Protein AF-A0A843T429-F1 (afdb_monomer)

Solvent-accessible surface area (backbone atoms only — not comparable to full-atom values): 5268 Å² total; per-residue (Å²): 139,83,86,87,80,79,77,77,84,77,74,88,75,68,94,79,75,74,86,71,83,72,80,83,74,82,82,68,81,68,54,72,63,58,58,48,48,54,51,50,55,51,51,52,54,52,48,54,40,42,76,74,68,49,52,65,71,56,52,22,61,75,72,73,46,54,69,71,62,43,50,55,49,51,56,60,74,72,108

Structure (mmCIF, N/CA/C/O backbone):
data_AF-A0A843T429-F1
#
_entry.id   AF-A0A843T429-F1
#
loop_
_atom_site.group_PDB
_atom_site.id
_atom_site.type_symbol
_atom_site.label_atom_id
_atom_site.label_alt_id
_atom_site.label_comp_id
_atom_site.label_asym_id
_atom_site.label_entity_id
_atom_site.label_seq_id
_atom_site.pdbx_PDB_ins_code
_atom_site.Cartn_x
_atom_site.Cartn_y
_atom_site.Cartn_z
_atom_site.occupancy
_atom_site.B_iso_or_equiv
_atom_site.auth_seq_id
_atom_site.auth_comp_id
_atom_site.auth_asym_id
_atom_site.auth_atom_id
_atom_site.pdbx_PDB_model_num
ATOM 1 N N . MET A 1 1 ? 15.493 -44.120 -35.053 1.00 41.59 1 MET A N 1
ATOM 2 C CA . MET A 1 1 ? 16.607 -44.428 -34.131 1.00 41.59 1 MET A CA 1
ATOM 3 C C . MET A 1 1 ? 17.683 -43.379 -34.383 1.00 41.59 1 MET A C 1
ATOM 5 O O . MET A 1 1 ? 18.237 -43.368 -35.470 1.00 41.59 1 MET A O 1
ATOM 9 N N . ILE A 1 2 ? 17.842 -42.406 -33.481 1.00 41.91 2 ILE A N 1
ATOM 10 C CA . ILE A 1 2 ? 18.717 -41.230 -33.659 1.00 41.91 2 ILE A CA 1
ATOM 11 C C . ILE A 1 2 ? 20.029 -41.514 -32.914 1.00 41.91 2 ILE A C 1
ATOM 13 O O . ILE A 1 2 ? 19.947 -41.741 -31.706 1.00 41.91 2 ILE A O 1
ATOM 17 N N . PRO A 1 3 ? 21.214 -41.511 -33.549 1.00 47.38 3 PRO A N 1
ATOM 18 C CA . PRO A 1 3 ? 22.457 -41.526 -32.798 1.00 47.38 3 PRO A CA 1
ATOM 19 C C . PRO A 1 3 ? 22.770 -40.104 -32.317 1.00 47.38 3 PRO A C 1
ATOM 21 O O . PRO A 1 3 ? 22.858 -39.159 -33.100 1.00 47.38 3 PRO A O 1
ATOM 24 N N . ALA A 1 4 ? 22.876 -39.961 -31.000 1.00 51.16 4 ALA A N 1
ATOM 25 C CA . ALA A 1 4 ? 23.300 -38.744 -30.336 1.00 51.16 4 ALA A CA 1
ATOM 26 C C . ALA A 1 4 ? 24.827 -38.627 -30.420 1.00 51.16 4 ALA A C 1
ATOM 28 O O . ALA A 1 4 ? 25.532 -39.281 -29.659 1.00 51.16 4 ALA A O 1
ATOM 29 N N . ASP A 1 5 ? 25.323 -37.770 -31.308 1.00 49.50 5 ASP A N 1
ATOM 30 C CA . ASP A 1 5 ? 26.659 -37.193 -31.172 1.00 49.50 5 ASP A CA 1
ATOM 31 C C . ASP A 1 5 ? 26.504 -35.680 -31.027 1.00 49.50 5 ASP A C 1
ATOM 33 O O . ASP A 1 5 ? 26.287 -34.936 -31.984 1.00 49.50 5 ASP A O 1
ATOM 37 N N . LYS A 1 6 ? 26.495 -35.235 -29.773 1.00 54.91 6 LYS A N 1
ATOM 38 C CA . LYS A 1 6 ? 26.722 -33.837 -29.413 1.00 54.91 6 LYS A CA 1
ATOM 39 C C . LYS A 1 6 ? 27.942 -33.802 -28.512 1.00 54.91 6 LYS A C 1
ATOM 41 O O . LYS A 1 6 ? 27.845 -33.445 -27.341 1.00 54.91 6 LYS A O 1
ATOM 46 N N . SER A 1 7 ? 29.080 -34.218 -29.055 1.00 47.75 7 SER A N 1
ATOM 47 C CA . SER A 1 7 ? 30.371 -33.888 -28.466 1.00 47.75 7 SER A CA 1
ATOM 48 C C . SER A 1 7 ? 30.489 -32.356 -28.418 1.00 47.75 7 SER A C 1
ATOM 50 O O . SER A 1 7 ? 30.437 -31.716 -29.472 1.00 47.75 7 SER A O 1
ATOM 52 N N . PRO A 1 8 ? 30.566 -31.719 -27.233 1.00 50.59 8 PRO A N 1
ATOM 53 C CA . PRO A 1 8 ? 30.746 -30.278 -27.166 1.00 50.59 8 PRO A CA 1
ATOM 54 C C . PRO A 1 8 ? 32.115 -29.951 -27.761 1.00 50.59 8 PRO A C 1
ATOM 56 O O . PRO A 1 8 ? 33.128 -30.506 -27.336 1.00 50.59 8 PRO A O 1
ATOM 59 N N . VAL A 1 9 ? 32.136 -29.076 -28.768 1.00 53.12 9 VAL A N 1
ATOM 60 C CA . VAL A 1 9 ? 33.364 -28.552 -29.374 1.00 53.12 9 VAL A CA 1
ATOM 61 C C . VAL A 1 9 ? 34.164 -27.870 -28.264 1.00 53.12 9 VAL A C 1
ATOM 63 O O . VAL A 1 9 ? 33.848 -26.758 -27.845 1.00 53.12 9 VAL A O 1
ATOM 66 N N . GLY A 1 10 ? 35.153 -28.582 -27.726 1.00 44.38 10 GLY A N 1
ATOM 67 C CA . GLY A 1 10 ? 36.053 -28.070 -26.705 1.00 44.38 10 GLY A CA 1
ATOM 68 C C . GLY A 1 10 ? 36.933 -26.991 -27.316 1.00 44.38 10 GLY A C 1
ATOM 69 O O . GLY A 1 10 ? 37.790 -27.284 -28.145 1.00 44.38 10 GLY A O 1
ATOM 70 N N . VAL A 1 11 ? 36.712 -25.739 -26.925 1.00 58.72 11 VAL A N 1
ATOM 71 C CA . VAL A 1 11 ? 37.665 -24.659 -27.195 1.00 58.72 11 VAL A CA 1
ATOM 72 C C . VAL A 1 11 ? 38.916 -24.876 -26.333 1.00 58.72 11 VAL A C 1
ATOM 74 O O . VAL A 1 11 ? 38.778 -25.195 -25.147 1.00 58.72 11 VAL A O 1
ATOM 77 N N . PRO A 1 12 ? 40.135 -24.744 -26.887 1.00 44.47 12 PRO A N 1
ATOM 78 C CA . PRO A 1 12 ? 41.354 -24.932 -26.115 1.00 44.47 12 PRO A CA 1
ATOM 79 C C . PRO A 1 12 ? 41.471 -23.808 -25.082 1.00 44.47 12 PRO A C 1
ATOM 81 O O . PRO A 1 12 ? 41.571 -22.635 -25.432 1.00 44.47 12 PRO A O 1
ATOM 84 N N . VAL A 1 13 ? 41.429 -24.172 -23.800 1.00 57.34 13 VAL A N 1
ATOM 85 C CA . VAL A 1 13 ? 41.689 -23.256 -22.687 1.00 57.34 13 VAL A CA 1
ATOM 86 C C . VAL A 1 13 ? 43.194 -23.211 -22.440 1.00 57.34 13 VAL A C 1
ATOM 88 O O . VAL A 1 13 ? 43.811 -24.232 -22.138 1.00 57.34 13 VAL A O 1
ATOM 91 N N . GLU A 1 14 ? 43.808 -22.041 -22.598 1.00 55.00 14 GLU A N 1
ATOM 92 C CA . GLU A 1 14 ? 45.227 -21.870 -22.293 1.00 55.00 14 GLU A CA 1
ATOM 93 C C . GLU A 1 14 ? 45.465 -22.045 -20.778 1.00 55.00 14 GLU A C 1
ATOM 95 O O . GLU A 1 14 ? 44.761 -21.433 -19.960 1.00 55.00 14 GLU A O 1
ATOM 100 N N . PRO A 1 15 ? 46.441 -22.874 -20.362 1.00 46.50 15 PRO A N 1
ATOM 101 C CA . PRO A 1 15 ? 46.740 -23.096 -18.954 1.00 46.50 15 PRO A CA 1
ATOM 102 C C . PRO A 1 15 ? 47.366 -21.830 -18.359 1.00 46.50 15 PRO A C 1
ATOM 104 O O . PRO A 1 15 ? 48.548 -21.554 -18.533 1.00 46.50 15 PRO A O 1
ATOM 107 N N . GLY A 1 16 ? 46.553 -21.037 -17.663 1.00 57.00 16 GLY A N 1
ATOM 108 C CA . GLY A 1 16 ? 46.993 -19.794 -17.019 1.00 57.00 16 GLY A CA 1
ATOM 109 C C . GLY A 1 16 ? 45.910 -18.726 -16.889 1.00 57.00 16 GLY A C 1
ATOM 110 O O . GLY A 1 16 ? 46.044 -17.816 -16.070 1.00 57.00 16 GLY A O 1
ATOM 111 N N . GLN A 1 17 ? 44.798 -18.844 -17.621 1.00 52.12 17 GLN A N 1
ATOM 112 C CA . GLN A 1 17 ? 43.660 -17.938 -17.461 1.00 52.12 17 GLN A CA 1
ATOM 113 C C . GLN A 1 17 ? 42.823 -18.322 -16.237 1.00 52.12 17 GLN A C 1
ATOM 115 O O . GLN A 1 17 ? 41.875 -19.105 -16.282 1.00 52.12 17 GLN A O 1
ATOM 120 N N . ARG A 1 18 ? 43.193 -17.744 -15.093 1.00 51.25 18 ARG A N 1
ATOM 121 C CA . ARG A 1 18 ? 42.351 -17.729 -13.898 1.00 51.25 18 ARG A CA 1
ATOM 122 C C . ARG A 1 18 ? 41.072 -16.955 -14.219 1.00 51.25 18 ARG A C 1
ATOM 124 O O . ARG A 1 18 ? 41.131 -15.761 -14.497 1.00 51.25 18 ARG A O 1
ATOM 131 N N . TRP A 1 19 ? 39.923 -17.620 -14.127 1.00 52.69 19 TRP A N 1
ATOM 132 C CA . TRP A 1 19 ? 38.612 -16.977 -14.186 1.00 52.69 19 TRP A CA 1
ATOM 133 C C . TRP A 1 19 ? 38.524 -15.912 -13.089 1.00 52.69 19 TRP A C 1
ATOM 135 O O . TRP A 1 19 ? 38.358 -16.225 -11.908 1.00 52.69 19 TRP A O 1
ATOM 145 N N . VAL A 1 20 ? 38.657 -14.641 -13.457 1.00 54.38 20 VAL A N 1
ATOM 146 C CA . VAL A 1 20 ? 38.285 -13.550 -12.562 1.00 54.38 20 VAL A CA 1
ATOM 147 C C . VAL A 1 20 ? 36.780 -13.404 -12.700 1.00 54.38 20 VAL A C 1
ATOM 149 O O . VAL A 1 20 ? 36.279 -13.095 -13.779 1.00 54.38 20 VAL A O 1
ATOM 152 N N . ARG A 1 21 ? 36.048 -13.660 -11.612 1.00 50.41 21 ARG A N 1
ATOM 153 C CA . ARG A 1 21 ? 34.619 -13.361 -11.517 1.00 50.41 21 ARG A CA 1
ATOM 154 C C . ARG A 1 21 ? 34.470 -11.847 -11.656 1.00 50.41 21 ARG A C 1
ATOM 156 O O . ARG A 1 21 ? 34.566 -11.124 -10.668 1.00 50.41 21 ARG A O 1
ATOM 163 N N . ALA A 1 22 ? 34.322 -11.362 -12.885 1.00 54.06 22 ALA A N 1
ATOM 164 C CA . ALA A 1 22 ? 34.013 -9.966 -13.125 1.00 54.06 22 ALA A CA 1
ATOM 165 C C . ALA A 1 22 ? 32.673 -9.684 -12.429 1.00 54.06 22 ALA A C 1
ATOM 167 O O . ALA A 1 22 ? 31.710 -10.426 -12.656 1.00 54.06 22 ALA A O 1
ATOM 168 N N . PRO A 1 23 ? 32.587 -8.685 -11.535 1.00 52.34 23 PRO A N 1
ATOM 169 C CA . PRO A 1 23 ? 31.307 -8.315 -10.968 1.00 52.34 23 PRO A CA 1
ATOM 170 C C . PRO A 1 23 ? 30.442 -7.801 -12.117 1.00 52.34 23 PRO A C 1
ATOM 172 O O . PRO A 1 23 ? 30.754 -6.780 -12.730 1.00 52.34 23 PRO A O 1
ATOM 175 N N . ILE A 1 24 ? 29.372 -8.531 -12.428 1.00 62.53 24 ILE A N 1
ATOM 176 C CA . ILE A 1 24 ? 28.325 -8.050 -13.323 1.00 62.53 24 ILE A CA 1
ATOM 177 C C . ILE A 1 24 ? 27.753 -6.803 -12.649 1.00 62.53 24 ILE A C 1
ATOM 179 O O . ILE A 1 24 ? 27.032 -6.898 -11.657 1.00 62.53 24 ILE A O 1
ATOM 183 N N . ARG A 1 25 ? 28.119 -5.618 -13.142 1.00 53.28 25 ARG A N 1
ATOM 184 C CA . ARG A 1 25 ? 27.410 -4.392 -12.792 1.00 53.28 25 ARG A CA 1
ATOM 185 C C . ARG A 1 25 ? 26.151 -4.369 -13.637 1.00 53.28 25 ARG A C 1
ATOM 187 O O . ARG A 1 25 ?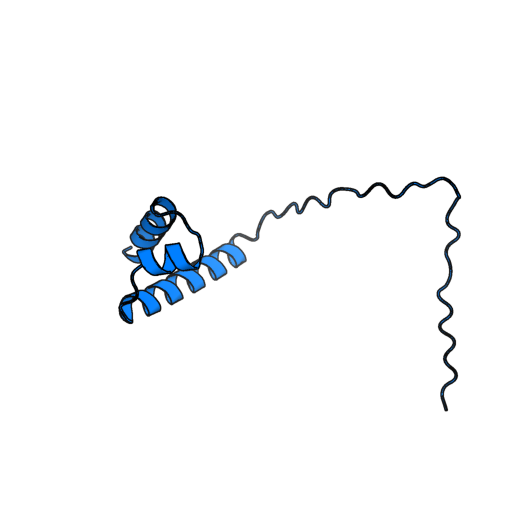 26.222 -4.134 -14.839 1.00 53.28 25 ARG A O 1
ATOM 194 N N . ILE A 1 26 ? 25.013 -4.620 -13.000 1.00 56.09 26 ILE A N 1
ATOM 195 C CA . ILE A 1 26 ? 23.714 -4.271 -13.568 1.00 56.09 26 ILE A CA 1
ATOM 196 C C . ILE A 1 26 ? 23.680 -2.742 -13.590 1.00 56.09 26 ILE A C 1
ATOM 198 O O . ILE A 1 26 ? 23.376 -2.101 -12.588 1.00 56.09 26 ILE A O 1
ATOM 202 N N . VAL A 1 27 ? 24.087 -2.148 -14.710 1.00 52.56 27 VAL A N 1
ATOM 203 C CA . VAL A 1 27 ? 23.839 -0.732 -14.977 1.00 52.56 27 VAL A CA 1
ATOM 204 C C . VAL A 1 27 ? 22.436 -0.660 -15.557 1.00 52.56 27 VAL A C 1
ATOM 206 O O . VAL A 1 27 ? 22.247 -0.600 -16.766 1.00 52.56 27 VAL A O 1
ATOM 209 N N . GLY A 1 28 ? 21.442 -0.768 -14.681 1.00 45.03 28 GLY A N 1
ATOM 210 C CA . GLY A 1 28 ? 20.079 -0.413 -15.032 1.00 45.03 28 GLY A CA 1
ATOM 211 C C . GLY A 1 28 ? 19.943 1.095 -14.896 1.00 45.03 28 GLY A C 1
ATOM 212 O O . GLY A 1 28 ? 19.860 1.597 -13.780 1.00 45.03 28 GLY A O 1
ATOM 213 N N . SER A 1 29 ? 19.895 1.818 -16.014 1.00 57.78 29 SER A N 1
ATOM 214 C CA . SER A 1 29 ? 18.939 2.921 -16.073 1.00 57.78 29 SER A CA 1
ATOM 215 C C . SER A 1 29 ? 17.596 2.214 -16.153 1.00 57.78 29 SER A C 1
ATOM 217 O O . SER A 1 29 ? 17.216 1.770 -17.232 1.00 57.78 29 SER A O 1
ATOM 219 N N . ALA A 1 30 ? 17.000 1.926 -14.995 1.00 54.69 30 ALA A N 1
ATOM 220 C CA . ALA A 1 30 ? 15.711 1.265 -14.943 1.00 54.69 30 ALA A CA 1
ATOM 221 C C . ALA A 1 30 ? 14.740 2.096 -15.784 1.00 54.69 30 ALA A C 1
ATOM 223 O O . ALA A 1 30 ? 14.662 3.315 -15.633 1.00 54.69 30 ALA A O 1
ATOM 224 N N . ASP A 1 31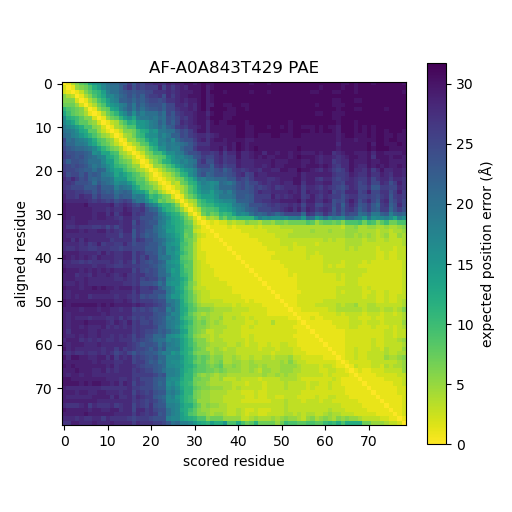 ? 14.104 1.435 -16.741 1.00 58.91 31 ASP A N 1
ATOM 225 C CA . ASP A 1 31 ? 13.045 1.987 -17.561 1.00 58.91 31 ASP A CA 1
ATOM 226 C C . ASP A 1 31 ? 12.00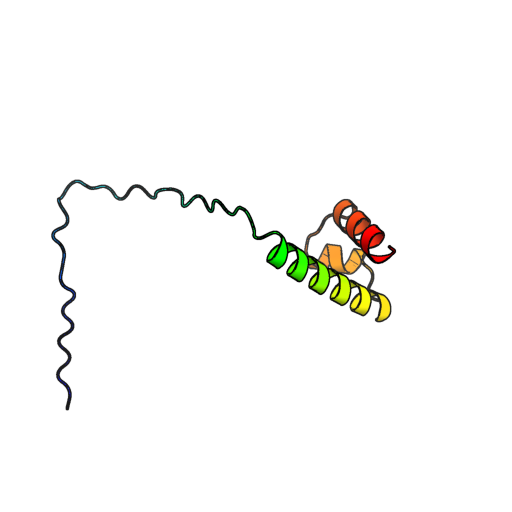2 2.638 -16.641 1.00 58.91 31 ASP A C 1
ATOM 228 O O . ASP A 1 31 ? 11.261 1.942 -15.943 1.00 58.91 31 ASP A O 1
ATOM 232 N N . ASP A 1 32 ? 11.923 3.974 -16.645 1.00 66.69 32 ASP A N 1
ATOM 233 C CA . ASP A 1 32 ? 10.977 4.751 -15.828 1.00 66.69 32 ASP A CA 1
ATOM 234 C C . ASP A 1 32 ? 9.529 4.237 -15.967 1.00 66.69 32 ASP A C 1
ATOM 236 O O . ASP A 1 32 ? 8.702 4.409 -15.070 1.00 66.69 32 ASP A O 1
ATOM 240 N N . GLY A 1 33 ? 9.205 3.618 -17.109 1.00 81.62 33 GLY A N 1
ATOM 241 C CA . GLY A 1 33 ? 7.903 3.029 -17.401 1.00 81.62 33 GLY A CA 1
ATOM 242 C C . GLY A 1 33 ? 7.619 1.719 -16.662 1.00 81.62 33 GLY A C 1
ATOM 243 O O . GLY A 1 33 ? 6.525 1.574 -16.111 1.00 81.62 33 GLY A O 1
ATOM 244 N N . GLU A 1 34 ? 8.571 0.782 -16.631 1.00 84.38 34 GLU A N 1
ATOM 245 C CA . GLU A 1 34 ? 8.393 -0.520 -15.970 1.00 84.38 34 GLU A CA 1
ATOM 246 C C . GLU A 1 34 ? 8.316 -0.343 -14.452 1.00 84.38 34 GLU A C 1
ATOM 248 O O . GLU A 1 34 ? 7.359 -0.799 -13.821 1.00 84.38 34 GLU A O 1
ATOM 253 N N . ASP A 1 35 ? 9.236 0.435 -13.880 1.00 84.81 35 ASP A N 1
ATOM 254 C CA . ASP A 1 35 ? 9.231 0.757 -12.452 1.00 84.81 35 ASP A CA 1
ATOM 255 C C . ASP A 1 35 ? 7.954 1.505 -12.045 1.00 84.81 35 ASP A C 1
ATOM 257 O O . ASP A 1 35 ? 7.359 1.229 -10.995 1.00 84.81 35 ASP A O 1
ATOM 261 N N . ARG A 1 36 ? 7.470 2.424 -12.894 1.00 85.69 36 ARG A N 1
ATOM 262 C CA . ARG A 1 36 ? 6.193 3.117 -12.670 1.00 85.69 36 ARG A CA 1
ATOM 263 C C . ARG A 1 36 ? 5.011 2.152 -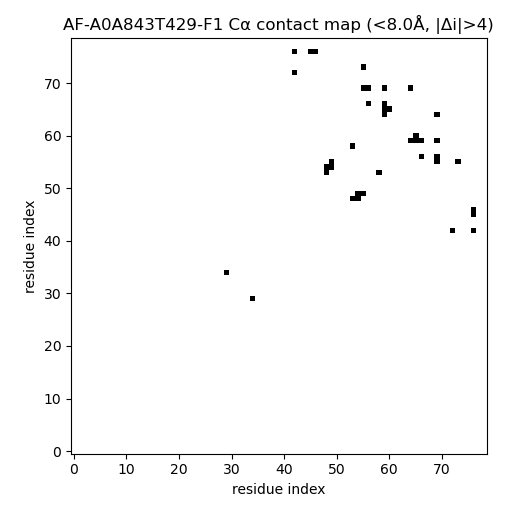12.711 1.00 85.69 36 ARG A C 1
ATOM 265 O O . ARG A 1 36 ? 4.105 2.292 -11.886 1.00 85.69 36 ARG A O 1
ATOM 272 N N . LEU A 1 37 ? 4.986 1.209 -13.652 1.00 88.56 37 LEU A N 1
ATOM 273 C CA . LEU A 1 37 ? 3.919 0.213 -13.749 1.00 88.56 37 LEU A CA 1
ATOM 274 C C . LEU A 1 37 ? 3.908 -0.691 -12.513 1.00 88.56 37 LEU A C 1
ATOM 276 O O . LEU A 1 37 ? 2.863 -0.830 -11.879 1.00 88.56 37 LEU A O 1
ATOM 280 N N . ILE A 1 38 ? 5.064 -1.241 -12.134 1.00 89.75 38 ILE A N 1
ATOM 281 C CA . ILE A 1 38 ? 5.209 -2.098 -10.951 1.00 89.75 38 ILE A CA 1
ATOM 282 C C . ILE A 1 38 ? 4.771 -1.342 -9.695 1.00 89.75 38 ILE A C 1
ATOM 284 O O . ILE A 1 38 ? 3.974 -1.864 -8.913 1.00 89.75 38 ILE A O 1
ATOM 288 N N . ARG A 1 39 ? 5.216 -0.088 -9.519 1.00 89.06 39 ARG A N 1
ATOM 289 C CA . ARG A 1 39 ? 4.786 0.749 -8.390 1.00 89.06 39 ARG A CA 1
ATOM 290 C C . ARG A 1 39 ? 3.271 0.941 -8.376 1.00 89.06 39 ARG A C 1
ATOM 292 O O . ARG A 1 39 ? 2.662 0.830 -7.316 1.00 89.06 39 ARG A O 1
ATOM 299 N N . ARG A 1 40 ? 2.650 1.214 -9.526 1.00 92.62 40 ARG A N 1
ATOM 300 C CA . ARG A 1 40 ? 1.200 1.436 -9.603 1.00 92.62 40 ARG A CA 1
ATOM 301 C C . ARG A 1 40 ? 0.405 0.179 -9.257 1.00 92.62 40 ARG A C 1
ATOM 303 O O . ARG A 1 40 ? -0.511 0.265 -8.448 1.00 92.62 40 ARG A O 1
ATOM 310 N N . LEU A 1 41 ? 0.804 -0.975 -9.791 1.00 93.94 41 LEU A N 1
ATOM 311 C CA . LEU A 1 41 ? 0.186 -2.265 -9.464 1.00 93.94 41 LEU A CA 1
ATOM 312 C C . LEU A 1 41 ? 0.327 -2.604 -7.974 1.00 93.94 41 LEU A C 1
ATOM 314 O O . LEU A 1 41 ? -0.620 -3.087 -7.356 1.00 93.94 41 LEU A O 1
ATOM 318 N N . ALA A 1 42 ? 1.489 -2.319 -7.380 1.00 91.69 42 ALA A N 1
ATOM 319 C CA . ALA A 1 42 ? 1.703 -2.518 -5.951 1.00 91.69 42 ALA A CA 1
ATOM 320 C C . ALA A 1 42 ? 0.791 -1.615 -5.105 1.00 91.69 42 ALA A C 1
ATOM 322 O O . ALA A 1 42 ? 0.187 -2.090 -4.147 1.00 91.69 42 ALA A O 1
ATOM 323 N N . LEU A 1 43 ? 0.653 -0.335 -5.470 1.00 92.75 43 LEU A N 1
ATOM 324 C CA . LEU A 1 43 ? -0.240 0.592 -4.771 1.00 92.75 43 LEU A CA 1
ATOM 325 C C . LEU A 1 43 ? -1.703 0.161 -4.870 1.00 92.75 43 LEU A C 1
ATOM 327 O O . LEU A 1 43 ? -2.389 0.159 -3.853 1.00 92.75 43 LEU A O 1
ATOM 331 N N . ASP A 1 44 ? -2.170 -0.244 -6.050 1.00 94.44 44 ASP A N 1
ATOM 332 C CA . ASP A 1 44 ? -3.547 -0.720 -6.219 1.00 94.44 44 ASP A CA 1
ATOM 333 C C . ASP A 1 44 ? -3.805 -1.962 -5.355 1.00 94.44 44 ASP A C 1
ATOM 335 O O . ASP A 1 44 ? -4.770 -1.990 -4.594 1.00 94.44 44 ASP A O 1
ATOM 339 N N . ARG A 1 45 ? -2.871 -2.921 -5.321 1.00 93.25 45 ARG A N 1
ATOM 340 C CA . ARG A 1 45 ? -3.006 -4.090 -4.442 1.00 93.25 45 ARG A CA 1
ATOM 341 C C . ARG A 1 45 ? -3.030 -3.724 -2.954 1.00 93.25 45 ARG A C 1
ATOM 343 O O . ARG A 1 45 ? -3.729 -4.366 -2.172 1.00 93.25 45 ARG A O 1
ATOM 350 N N . LEU A 1 46 ? -2.255 -2.722 -2.542 1.00 93.81 46 LEU A N 1
ATOM 351 C CA . LEU A 1 46 ? -2.263 -2.236 -1.161 1.00 93.81 46 LEU A CA 1
ATOM 352 C C . LEU A 1 46 ? -3.572 -1.519 -0.804 1.00 93.81 46 LEU A C 1
ATOM 354 O O . LEU A 1 46 ? -3.990 -1.601 0.351 1.00 93.81 46 LEU A O 1
ATOM 358 N N . ARG A 1 47 ? -4.228 -0.853 -1.767 1.00 93.31 47 ARG A N 1
ATOM 359 C CA . ARG A 1 47 ? -5.580 -0.305 -1.576 1.00 93.31 47 ARG A CA 1
ATOM 360 C C . ARG A 1 47 ? -6.584 -1.423 -1.345 1.00 93.31 47 ARG A C 1
ATOM 362 O O . ARG A 1 47 ? -7.276 -1.363 -0.339 1.00 93.31 47 ARG A O 1
ATOM 369 N N . ASP A 1 48 ? -6.575 -2.463 -2.178 1.00 94.75 48 ASP A N 1
ATOM 370 C CA . ASP A 1 48 ? -7.471 -3.615 -2.004 1.00 94.75 48 ASP A CA 1
ATOM 371 C C . ASP A 1 48 ? -7.312 -4.232 -0.610 1.00 94.75 48 ASP A C 1
ATOM 373 O O . ASP A 1 48 ? -8.283 -4.438 0.106 1.00 94.75 48 ASP A O 1
ATOM 377 N N . LEU A 1 49 ? -6.067 -4.464 -0.180 1.00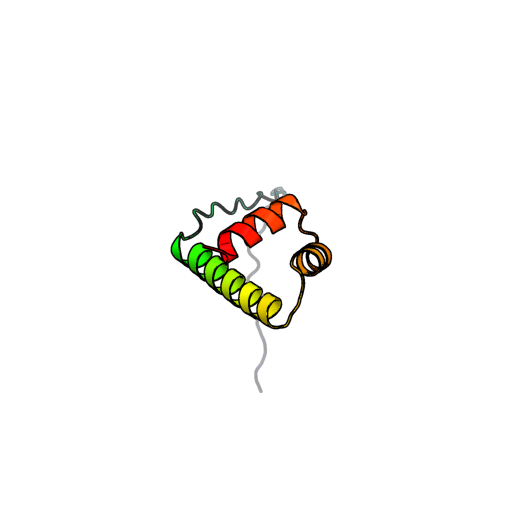 92.62 49 LEU A N 1
ATOM 378 C CA . LEU A 1 49 ? -5.787 -5.025 1.143 1.00 92.62 49 LEU A CA 1
ATOM 379 C C . LEU A 1 49 ? -6.277 -4.117 2.275 1.00 92.62 49 LEU A C 1
ATOM 381 O O . LEU A 1 49 ? -6.770 -4.609 3.288 1.00 92.62 49 LEU A O 1
ATOM 385 N N . ARG A 1 50 ? -6.145 -2.797 2.123 1.00 91.06 50 ARG A N 1
ATOM 386 C CA . ARG A 1 50 ? -6.674 -1.833 3.093 1.00 91.06 50 ARG A CA 1
ATOM 387 C C . ARG A 1 50 ? -8.200 -1.884 3.145 1.00 91.06 50 ARG A C 1
ATOM 389 O O . ARG A 1 50 ? -8.756 -1.844 4.239 1.00 91.06 50 ARG A O 1
ATOM 396 N N . ASP A 1 51 ? -8.848 -1.966 1.989 1.00 93.50 51 ASP A N 1
ATOM 397 C CA . ASP A 1 51 ? -10.305 -2.016 1.864 1.00 93.50 51 ASP A CA 1
ATOM 398 C C . ASP A 1 51 ? -10.861 -3.351 2.409 1.00 93.50 51 ASP A C 1
ATOM 400 O O . ASP A 1 51 ? -11.923 -3.367 3.030 1.00 93.50 51 ASP A O 1
ATOM 404 N N . ASP A 1 52 ? -10.076 -4.432 2.327 1.00 95.06 52 ASP A N 1
ATOM 405 C CA . ASP A 1 52 ? -10.303 -5.718 3.008 1.00 95.06 52 ASP A CA 1
ATOM 406 C C . ASP A 1 52 ? -10.040 -5.661 4.536 1.00 95.06 52 ASP A C 1
ATOM 408 O O . ASP A 1 52 ? -10.221 -6.651 5.250 1.00 95.06 52 ASP A O 1
ATOM 412 N N . GLY A 1 53 ? -9.599 -4.514 5.069 1.00 93.62 53 GLY A N 1
ATOM 413 C CA . GLY A 1 53 ? -9.352 -4.285 6.498 1.00 93.62 53 GLY A CA 1
ATOM 414 C C . GLY A 1 53 ? -7.950 -4.665 6.992 1.00 93.62 53 GLY A C 1
ATOM 415 O O . GLY A 1 53 ? -7.692 -4.658 8.200 1.00 93.62 53 GLY A O 1
ATOM 416 N N . VAL A 1 54 ? -7.015 -4.986 6.094 1.00 93.62 54 VAL A N 1
ATOM 417 C CA . VAL A 1 54 ? -5.628 -5.306 6.452 1.00 93.62 54 VAL A CA 1
ATOM 418 C C . VAL A 1 54 ? -4.856 -4.027 6.780 1.00 93.62 54 VAL A C 1
ATOM 420 O O . VAL A 1 54 ? -4.815 -3.068 6.010 1.00 93.62 54 VAL A O 1
ATOM 423 N N . THR A 1 55 ? -4.181 -4.011 7.931 1.00 91.88 55 THR A N 1
ATOM 424 C CA . THR A 1 55 ? -3.408 -2.839 8.363 1.00 91.88 55 THR A CA 1
ATOM 425 C C . THR A 1 55 ? -2.059 -2.747 7.644 1.00 91.88 55 THR A C 1
ATOM 427 O O . THR A 1 55 ? -1.356 -3.746 7.477 1.00 91.88 55 THR A O 1
ATOM 430 N N . MET A 1 56 ? -1.630 -1.530 7.286 1.00 88.69 56 MET A N 1
ATOM 431 C CA . MET A 1 56 ? -0.303 -1.304 6.686 1.00 88.69 56 MET A CA 1
ATOM 432 C C . MET A 1 56 ? 0.835 -1.753 7.613 1.00 88.69 56 MET A C 1
ATOM 434 O O . MET A 1 56 ? 1.844 -2.277 7.149 1.00 88.69 56 MET A O 1
ATOM 438 N N . ALA A 1 57 ? 0.652 -1.640 8.931 1.00 90.62 57 ALA A N 1
ATOM 439 C CA . ALA A 1 57 ? 1.604 -2.152 9.915 1.00 90.62 57 ALA A CA 1
ATOM 440 C C . ALA A 1 57 ? 1.796 -3.677 9.813 1.00 90.62 57 ALA A C 1
ATOM 442 O O . ALA A 1 57 ? 2.919 -4.174 9.933 1.00 90.62 57 ALA A O 1
ATOM 443 N N . TYR A 1 58 ? 0.718 -4.429 9.566 1.00 92.00 58 TYR A N 1
ATOM 444 C CA . TYR A 1 58 ? 0.793 -5.874 9.360 1.00 92.00 58 TYR A CA 1
ATOM 445 C C . TYR A 1 58 ? 1.517 -6.226 8.056 1.00 92.00 58 TYR A C 1
ATOM 447 O O . TYR A 1 58 ? 2.398 -7.085 8.062 1.00 92.00 58 TYR A O 1
ATOM 455 N N . ILE A 1 59 ? 1.212 -5.519 6.965 1.00 91.06 59 ILE A N 1
ATOM 456 C CA . ILE A 1 59 ? 1.882 -5.701 5.668 1.00 91.06 59 ILE A CA 1
ATOM 457 C C . ILE A 1 59 ? 3.379 -5.395 5.789 1.00 91.06 59 ILE A C 1
ATOM 459 O O . ILE A 1 59 ? 4.210 -6.200 5.372 1.00 91.06 59 ILE A O 1
ATOM 463 N N . GLY A 1 60 ? 3.737 -4.281 6.432 1.00 92.38 60 GLY A N 1
ATOM 464 C CA . GLY A 1 60 ? 5.131 -3.924 6.687 1.00 92.38 60 GLY A CA 1
ATOM 465 C C . GLY A 1 60 ? 5.878 -5.010 7.452 1.00 92.38 60 GLY A C 1
ATOM 466 O O . GLY A 1 60 ? 6.969 -5.409 7.053 1.00 92.38 60 GLY A O 1
ATOM 467 N N . ARG A 1 61 ? 5.255 -5.576 8.494 1.00 93.25 61 ARG A N 1
ATOM 468 C CA . ARG A 1 61 ? 5.823 -6.710 9.236 1.00 93.25 61 ARG A CA 1
ATOM 469 C C . ARG A 1 61 ? 5.994 -7.953 8.358 1.00 93.25 61 ARG A C 1
ATOM 471 O O . ARG A 1 61 ? 7.031 -8.600 8.454 1.00 93.25 61 ARG A O 1
ATOM 478 N N . MET A 1 62 ? 5.008 -8.285 7.524 1.00 92.50 62 MET A N 1
ATOM 479 C CA . MET A 1 62 ? 5.043 -9.461 6.645 1.00 92.50 62 MET A CA 1
ATOM 480 C C . MET A 1 62 ? 6.202 -9.399 5.644 1.00 92.50 62 MET A C 1
ATOM 482 O O . MET A 1 62 ? 6.866 -10.406 5.416 1.00 92.50 62 MET A O 1
ATOM 486 N N . TYR A 1 63 ? 6.462 -8.219 5.080 1.00 88.19 63 TYR A N 1
ATOM 487 C CA . TYR A 1 63 ? 7.502 -8.015 4.068 1.00 88.19 63 TYR A CA 1
ATOM 488 C C . TYR A 1 63 ? 8.824 -7.466 4.629 1.00 88.19 63 TYR A C 1
ATOM 490 O O . TYR A 1 63 ? 9.733 -7.161 3.860 1.00 88.19 63 TYR A O 1
ATOM 498 N N . GLY A 1 64 ? 8.956 -7.332 5.953 1.00 92.44 64 GLY A N 1
ATOM 499 C CA . GLY A 1 64 ? 10.172 -6.815 6.591 1.00 92.44 64 GLY A CA 1
ATOM 500 C C . GLY A 1 64 ? 10.477 -5.350 6.255 1.00 92.44 64 GLY A C 1
ATOM 501 O O . GLY A 1 64 ? 11.639 -4.947 6.226 1.00 92.44 64 GLY A O 1
ATOM 502 N N . VAL A 1 65 ? 9.446 -4.552 5.978 1.00 91.00 65 VAL A N 1
ATOM 503 C CA . VAL A 1 65 ? 9.556 -3.129 5.643 1.00 91.00 65 VAL A CA 1
ATOM 504 C C . VAL A 1 65 ? 9.451 -2.291 6.919 1.00 91.00 65 VAL A C 1
ATOM 506 O O . VAL A 1 65 ? 8.610 -2.553 7.780 1.00 91.00 65 VAL A O 1
ATOM 509 N N . SER A 1 66 ? 10.306 -1.272 7.052 1.00 88.94 66 SER A N 1
ATOM 510 C CA . SER A 1 66 ? 10.282 -0.373 8.212 1.00 88.94 66 SER A CA 1
ATOM 511 C C . SER A 1 66 ? 8.983 0.437 8.284 1.00 88.94 66 SER A C 1
ATOM 513 O O . SER A 1 66 ? 8.357 0.730 7.264 1.00 88.94 66 SER A O 1
ATOM 515 N N . GLY A 1 67 ? 8.599 0.846 9.498 1.00 85.62 67 GLY A N 1
ATOM 516 C CA . GLY A 1 67 ? 7.410 1.679 9.717 1.00 85.62 67 GLY A CA 1
ATOM 517 C C . GLY A 1 67 ? 7.443 2.981 8.912 1.00 85.62 67 GLY A C 1
ATOM 518 O O . GLY A 1 67 ? 6.473 3.292 8.238 1.00 85.62 67 GLY A O 1
ATOM 519 N N . GLU A 1 68 ? 8.588 3.668 8.880 1.00 87.62 68 GLU A N 1
ATOM 520 C CA . GLU A 1 68 ? 8.787 4.908 8.108 1.00 87.62 68 GLU A CA 1
ATOM 521 C C . GLU A 1 68 ? 8.549 4.709 6.601 1.00 87.62 68 GLU A C 1
ATOM 523 O O . GLU A 1 68 ? 7.921 5.530 5.934 1.00 87.62 68 GLU A O 1
ATOM 528 N N . ARG A 1 69 ? 9.025 3.583 6.045 1.00 86.44 69 ARG A N 1
ATOM 529 C CA . ARG A 1 69 ? 8.790 3.223 4.639 1.00 86.44 69 ARG A CA 1
ATOM 530 C C . ARG A 1 69 ? 7.312 2.932 4.387 1.00 86.44 69 ARG A C 1
ATOM 532 O O . ARG A 1 69 ? 6.799 3.325 3.344 1.00 86.44 69 ARG A O 1
ATOM 539 N N . MET A 1 70 ? 6.632 2.273 5.325 1.00 89.38 70 MET A N 1
ATOM 540 C CA . MET A 1 70 ? 5.195 2.016 5.216 1.00 89.38 70 MET A CA 1
ATOM 541 C C . MET A 1 70 ? 4.356 3.287 5.343 1.00 89.38 70 MET A C 1
ATOM 543 O O . MET A 1 70 ? 3.367 3.416 4.633 1.00 89.38 70 MET A O 1
ATOM 547 N N . GLU A 1 71 ? 4.755 4.240 6.183 1.00 88.00 71 GLU A N 1
ATOM 548 C CA . GLU A 1 71 ? 4.072 5.529 6.341 1.00 88.00 71 GLU A CA 1
ATOM 549 C C . GLU A 1 71 ? 4.154 6.379 5.063 1.00 88.00 71 GLU A C 1
ATOM 551 O O . GLU A 1 71 ? 3.167 6.987 4.639 1.00 88.00 71 GLU A O 1
ATOM 556 N N . ALA A 1 72 ? 5.310 6.368 4.392 1.00 89.25 72 ALA A N 1
ATOM 557 C CA . ALA A 1 72 ? 5.464 7.012 3.090 1.00 89.25 72 ALA A CA 1
ATOM 558 C C . ALA A 1 72 ? 4.507 6.411 2.044 1.00 89.25 72 ALA A C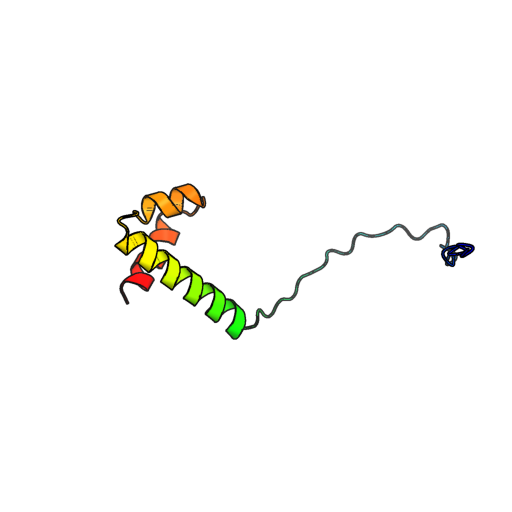 1
ATOM 560 O O . ALA A 1 72 ? 3.840 7.146 1.314 1.00 89.25 72 ALA A O 1
ATOM 561 N N . VAL A 1 73 ? 4.390 5.080 2.016 1.00 89.69 73 VAL A N 1
ATOM 562 C CA . VAL A 1 73 ? 3.451 4.370 1.135 1.00 89.69 73 VAL A CA 1
ATOM 563 C C . VAL A 1 73 ? 2.003 4.686 1.509 1.00 89.69 73 VAL A C 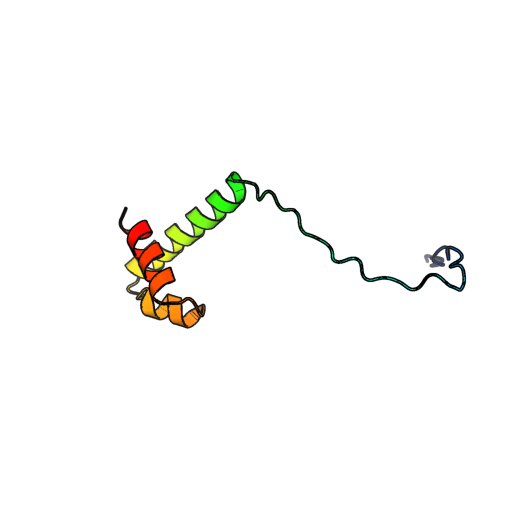1
ATOM 565 O O . VAL A 1 73 ? 1.185 4.948 0.634 1.00 89.69 73 VAL A O 1
ATOM 568 N N . GLU A 1 74 ? 1.671 4.729 2.797 1.00 88.81 74 GLU A N 1
ATOM 569 C CA . GLU A 1 74 ? 0.329 5.078 3.265 1.00 88.81 74 GLU A CA 1
ATOM 570 C C . GLU A 1 74 ? -0.072 6.503 2.864 1.00 88.81 74 GLU A C 1
ATOM 572 O O . GLU A 1 74 ? -1.208 6.739 2.449 1.00 88.81 74 GLU A O 1
ATOM 577 N N . THR A 1 75 ? 0.870 7.444 2.922 1.00 89.25 75 THR A N 1
ATOM 578 C CA . THR A 1 75 ? 0.666 8.818 2.451 1.00 89.25 75 THR A CA 1
ATOM 579 C C . THR A 1 75 ? 0.388 8.850 0.947 1.00 89.25 75 THR A C 1
ATOM 581 O O . THR A 1 75 ? -0.523 9.548 0.502 1.00 89.25 75 THR A O 1
ATOM 584 N N . GLU A 1 76 ? 1.117 8.056 0.160 1.00 88.94 76 GLU A N 1
ATOM 585 C CA . GLU A 1 76 ? 0.895 7.919 -1.285 1.00 88.94 76 GLU A CA 1
ATOM 586 C C . GLU A 1 76 ? -0.467 7.278 -1.605 1.00 88.94 76 GLU A C 1
ATOM 588 O O . GLU A 1 76 ? -1.148 7.711 -2.531 1.00 88.94 76 GLU A O 1
ATOM 593 N N . LEU A 1 77 ? -0.924 6.314 -0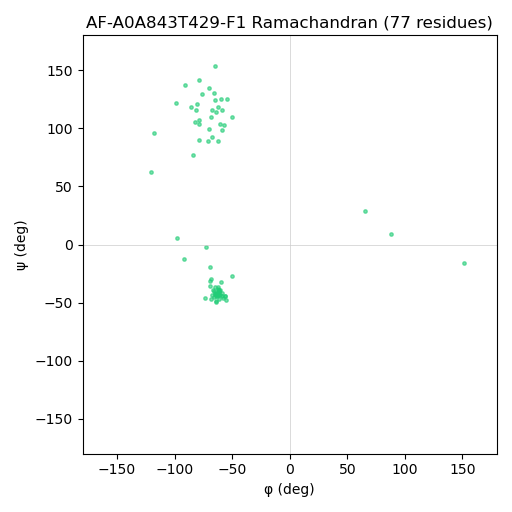.799 1.00 86.62 77 LEU A N 1
ATOM 594 C CA . LEU A 1 77 ? -2.229 5.658 -0.959 1.00 86.62 77 LEU A CA 1
ATOM 595 C C . LEU A 1 77 ? -3.433 6.565 -0.657 1.00 86.62 77 LEU A C 1
ATOM 597 O O . LEU A 1 77 ? -4.553 6.213 -1.043 1.00 86.62 77 LEU A O 1
ATOM 601 N N . ARG A 1 78 ? -3.229 7.669 0.074 1.00 84.00 78 ARG A N 1
ATOM 602 C CA . ARG A 1 78 ? -4.265 8.659 0.430 1.00 84.00 78 ARG A CA 1
ATOM 603 C C . ARG A 1 78 ? -4.369 9.820 -0.566 1.00 84.00 78 ARG A C 1
ATOM 605 O O . ARG A 1 78 ? -5.319 10.594 -0.464 1.00 84.00 78 ARG A O 1
ATOM 612 N N . ARG A 1 79 ? -3.400 9.960 -1.472 1.00 77.12 79 ARG A N 1
ATOM 613 C CA . ARG A 1 79 ? -3.384 10.974 -2.532 1.00 77.12 79 ARG A CA 1
ATOM 614 C C . ARG A 1 79 ? -4.239 10.548 -3.723 1.00 77.12 79 ARG A C 1
ATOM 616 O O . ARG A 1 79 ? -4.831 11.465 -4.330 1.00 77.12 79 ARG A O 1
#

Foldseek 3Di:
DDDDDPPPPDDDDDPPDDDDPDPPPPPDPPDPVVVVVVLVVVLVVVVVCVVVVHDLVVVCVVVVHDPVRSVVSVVVSVD

Nearest PDB structures (foldseek):
  6m10-assembly3_D  TM=5.186E-01  e=7.713E+00  Pseudomonas aeruginosa PAO1
  6p0u-assembly1_B  TM=4.694E-01  e=8.856E+00  Escherichia coli K-12

pLDDT: mean 74.73, std 19.0, range [41.59, 95.06]

Secondary structure (DSSP, 8-state):
----------PPPPTT---------------HHHHHHHHHHHHHHHH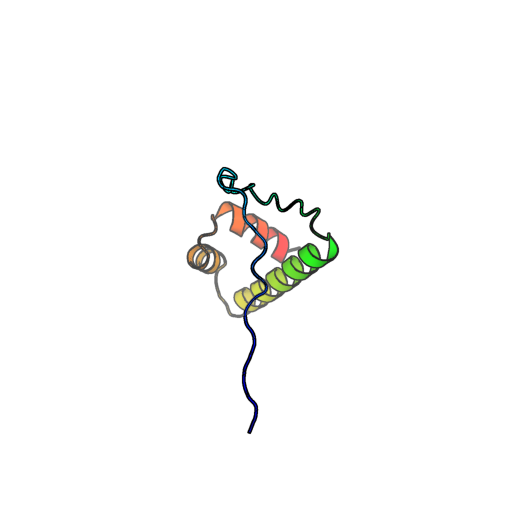HHHHTT--HHHHHHHHT--HHHHHHHHHHHT-

Sequence (79 aa):
MIPADKSPVGVPVEPGQRWVRAPIRIVGSADDGEDRLIRRLALDRLRDLRDDGVTMAYIGRMYGVSGERMEAVETELRR

Mean predicted aligned error: 15.94 Å

Radius of gyration: 24.57 Å; Cα contacts (8 Å, |Δi|>4): 20; chains: 1; bounding box: 57×55×44 Å